Protein AF-A0AAV9KTM7-F1 (afdb_monomer_lite)

Sequence (77 aa):
MEDYVTLLSKPQFYITHNHWTYPMRTLKWDPLFDPEEETSIAIAWISFPSLPPNFFGKEAIFSMAAAVGKPLQVGKL

Radius of gyration: 16.73 Å; chains: 1; bounding box: 38×24×45 Å

Structure (mmCIF, N/CA/C/O backbone):
data_AF-A0AAV9KTM7-F1
#
_entry.id   AF-A0AAV9KTM7-F1
#
loop_
_atom_site.group_PDB
_atom_site.id
_atom_site.type_symbol
_atom_site.label_atom_id
_atom_site.label_alt_id
_atom_site.label_comp_id
_atom_site.label_asym_id
_atom_site.label_entity_id
_atom_site.label_seq_id
_atom_site.pdbx_PDB_ins_code
_atom_site.Cartn_x
_atom_site.Cartn_y
_atom_site.Cartn_z
_atom_site.occupancy
_atom_site.B_iso_or_equiv
_atom_site.auth_seq_id
_atom_site.auth_comp_id
_atom_site.auth_asym_id
_atom_site.auth_atom_id
_atom_site.pdbx_PDB_model_num
ATOM 1 N N . MET A 1 1 ? 2.855 10.505 2.703 1.00 65.62 1 MET A N 1
ATOM 2 C CA . MET A 1 1 ? 2.141 9.227 2.958 1.00 65.62 1 MET A CA 1
ATOM 3 C C . MET A 1 1 ? 1.249 8.867 1.777 1.00 65.62 1 MET A C 1
ATOM 5 O O . MET A 1 1 ? 1.268 7.718 1.364 1.00 65.62 1 MET A O 1
ATOM 9 N N . GLU A 1 2 ? 0.549 9.839 1.189 1.00 74.12 2 GLU A N 1
ATOM 10 C CA . GLU A 1 2 ? -0.266 9.648 -0.022 1.00 74.12 2 GLU A CA 1
ATOM 11 C C . GLU A 1 2 ? 0.543 9.132 -1.225 1.00 74.12 2 GLU A C 1
ATOM 13 O O . GLU A 1 2 ? 0.115 8.181 -1.872 1.00 74.12 2 GLU A O 1
ATOM 18 N N . ASP A 1 3 ? 1.757 9.647 -1.456 1.00 77.50 3 ASP A N 1
ATOM 19 C CA . ASP A 1 3 ? 2.647 9.136 -2.516 1.00 77.50 3 ASP A CA 1
ATOM 20 C C . ASP A 1 3 ? 3.028 7.665 -2.310 1.00 77.50 3 ASP A C 1
ATOM 22 O O . ASP A 1 3 ? 3.072 6.885 -3.257 1.00 77.50 3 ASP A O 1
ATOM 26 N N . TYR A 1 4 ? 3.250 7.263 -1.054 1.00 76.50 4 TYR A N 1
ATOM 27 C CA . TYR A 1 4 ? 3.595 5.886 -0.693 1.00 76.50 4 TYR A CA 1
ATOM 28 C C . TYR A 1 4 ? 2.430 4.930 -0.964 1.00 76.50 4 TYR A C 1
ATOM 30 O O . TYR A 1 4 ? 2.620 3.865 -1.547 1.00 76.50 4 TYR A O 1
ATOM 38 N N . VAL A 1 5 ? 1.209 5.332 -0.592 1.00 77.75 5 VAL A N 1
ATOM 39 C CA . VAL A 1 5 ? -0.001 4.560 -0.897 1.00 77.75 5 VAL A CA 1
ATOM 40 C C . VAL A 1 5 ? -0.236 4.512 -2.404 1.00 77.75 5 VAL A C 1
ATOM 42 O O . VAL A 1 5 ? -0.543 3.450 -2.932 1.00 77.75 5 VAL A O 1
ATOM 45 N N . THR A 1 6 ? -0.034 5.620 -3.116 1.00 79.12 6 THR A N 1
ATOM 46 C CA . THR A 1 6 ? -0.214 5.697 -4.574 1.00 79.12 6 THR A CA 1
ATOM 47 C C . THR A 1 6 ? 0.756 4.785 -5.322 1.00 79.12 6 THR A C 1
ATOM 49 O O . THR A 1 6 ? 0.342 4.083 -6.245 1.00 79.12 6 THR A O 1
ATOM 52 N N . LEU A 1 7 ? 2.029 4.767 -4.916 1.00 78.44 7 LEU A N 1
ATOM 53 C CA . LEU A 1 7 ? 3.049 3.891 -5.491 1.00 78.44 7 LEU A CA 1
ATOM 54 C C . LEU A 1 7 ? 2.688 2.420 -5.294 1.00 78.44 7 LEU A C 1
ATOM 56 O O . LEU A 1 7 ? 2.710 1.661 -6.254 1.00 78.44 7 LEU A O 1
ATOM 60 N N . LEU A 1 8 ? 2.284 2.037 -4.083 1.00 76.88 8 LEU A N 1
ATOM 61 C CA . LEU A 1 8 ? 1.990 0.639 -3.769 1.00 76.88 8 LEU A CA 1
ATOM 62 C C . LEU A 1 8 ? 0.595 0.167 -4.202 1.00 76.88 8 LEU A C 1
ATOM 64 O O . LEU A 1 8 ? 0.367 -1.032 -4.319 1.00 76.88 8 LEU A O 1
ATOM 68 N N . SER A 1 9 ? -0.339 1.085 -4.457 1.00 75.56 9 SER A N 1
ATOM 69 C CA . SER A 1 9 ? -1.662 0.746 -5.004 1.00 75.56 9 SER A CA 1
ATOM 70 C C . SER A 1 9 ? -1.598 0.363 -6.482 1.00 75.56 9 SER A C 1
ATOM 72 O O . SER A 1 9 ? -2.541 -0.228 -7.006 1.00 75.56 9 SER A O 1
ATOM 74 N N . LYS A 1 10 ? -0.513 0.720 -7.177 1.00 76.81 10 LYS A N 1
ATOM 75 C CA . LYS A 1 10 ? -0.303 0.370 -8.580 1.00 76.81 10 LYS A CA 1
ATOM 76 C C . LYS A 1 10 ? 0.541 -0.906 -8.655 1.00 76.81 10 LYS A C 1
ATOM 78 O O . LYS A 1 10 ? 1.707 -0.878 -8.275 1.00 76.81 10 LYS A O 1
ATOM 83 N N . PRO A 1 11 ? -0.013 -2.015 -9.170 1.00 70.62 11 PRO A N 1
ATOM 84 C CA . PRO A 1 11 ? 0.684 -3.300 -9.163 1.00 70.62 11 PRO A CA 1
ATOM 85 C C . PRO A 1 11 ? 1.888 -3.329 -10.112 1.00 70.62 11 PRO A C 1
ATOM 87 O O . PRO A 1 11 ? 2.826 -4.089 -9.887 1.00 70.62 11 PRO A O 1
ATOM 90 N N . GLN A 1 12 ? 1.871 -2.511 -11.170 1.00 82.06 12 GLN A N 1
ATOM 91 C CA . GLN A 1 12 ? 2.908 -2.497 -12.193 1.00 82.06 12 GLN A CA 1
ATOM 92 C C . GLN A 1 12 ? 2.956 -1.146 -12.916 1.00 82.06 12 GLN A C 1
ATOM 94 O O . GLN A 1 12 ? 1.927 -0.520 -13.181 1.00 82.06 12 GLN A O 1
ATOM 99 N N . PHE A 1 13 ? 4.162 -0.729 -13.271 1.00 87.12 13 PHE A N 1
ATOM 100 C CA . PHE A 1 13 ? 4.471 0.420 -14.111 1.00 87.12 13 PHE A CA 1
ATOM 101 C C . PHE A 1 13 ? 5.268 -0.046 -15.324 1.00 87.12 13 PHE A C 1
ATOM 103 O O . PHE A 1 13 ? 5.752 -1.174 -15.367 1.00 87.12 13 PHE A O 1
ATOM 110 N N . TYR A 1 14 ? 5.418 0.827 -16.312 1.00 90.31 14 TYR A N 1
ATOM 111 C CA . TYR A 1 14 ? 6.150 0.507 -17.526 1.00 90.31 14 TYR A CA 1
ATOM 112 C C . TYR A 1 14 ? 7.173 1.590 -17.822 1.00 90.31 14 TYR A C 1
ATOM 114 O O . TYR A 1 14 ? 6.852 2.778 -17.772 1.00 90.31 14 TYR A O 1
ATOM 122 N 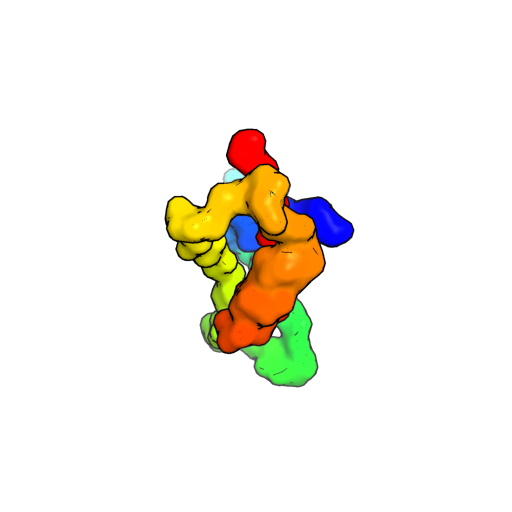N . ILE A 1 15 ? 8.393 1.169 -18.142 1.00 91.75 15 ILE A N 1
ATOM 123 C CA . ILE A 1 15 ? 9.439 2.057 -18.642 1.00 91.75 15 ILE A CA 1
ATOM 124 C C . ILE A 1 15 ? 9.659 1.749 -20.115 1.00 91.75 15 ILE A C 1
ATOM 126 O O . ILE A 1 15 ? 9.896 0.601 -20.489 1.00 91.75 15 ILE A O 1
ATOM 130 N N . THR A 1 16 ? 9.572 2.781 -20.949 1.00 95.31 16 THR A N 1
ATOM 131 C CA . THR A 1 16 ? 9.738 2.657 -22.397 1.00 95.31 16 THR A CA 1
ATOM 132 C C . THR A 1 16 ? 11.125 3.142 -22.802 1.00 95.31 16 THR A C 1
ATOM 134 O O . THR A 1 16 ? 11.504 4.265 -22.476 1.00 95.31 16 THR A O 1
ATOM 137 N N . HIS A 1 17 ? 11.879 2.319 -23.528 1.00 95.06 17 HIS A N 1
ATOM 138 C CA . HIS A 1 17 ? 13.208 2.660 -24.034 1.00 95.06 17 HIS A CA 1
ATOM 139 C C . HIS A 1 17 ? 13.460 1.970 -25.381 1.00 95.06 17 HIS A C 1
ATOM 141 O O . HIS A 1 17 ? 13.219 0.774 -25.512 1.00 95.06 17 HIS A O 1
ATOM 147 N N . ASN A 1 18 ? 13.939 2.713 -26.388 1.00 93.00 18 ASN A N 1
ATOM 148 C CA . ASN A 1 18 ? 14.234 2.204 -27.740 1.00 93.00 18 ASN A CA 1
ATOM 149 C C . ASN A 1 18 ? 13.113 1.342 -28.358 1.00 93.00 18 ASN A C 1
ATOM 151 O O . ASN A 1 18 ? 13.381 0.275 -28.897 1.00 93.00 18 ASN A O 1
ATOM 155 N N . HIS A 1 19 ? 11.857 1.796 -28.273 1.00 93.31 19 HIS A N 1
ATOM 156 C CA . HIS A 1 19 ? 10.655 1.074 -28.739 1.00 93.31 19 HIS A CA 1
ATOM 157 C C . HIS A 1 19 ? 10.296 -0.207 -27.968 1.00 93.31 19 HIS A C 1
ATOM 159 O O . HIS A 1 19 ? 9.320 -0.868 -28.316 1.00 93.31 19 HIS A O 1
ATOM 165 N N . TRP A 1 20 ? 11.020 -0.525 -26.897 1.00 95.06 20 TRP A N 1
ATOM 166 C CA . TRP A 1 20 ? 10.690 -1.610 -25.980 1.00 95.06 20 TRP A CA 1
ATOM 167 C C . TRP A 1 20 ? 10.014 -1.074 -24.726 1.00 95.06 20 TRP A C 1
ATOM 169 O O . TRP A 1 20 ? 10.297 0.040 -24.278 1.00 95.06 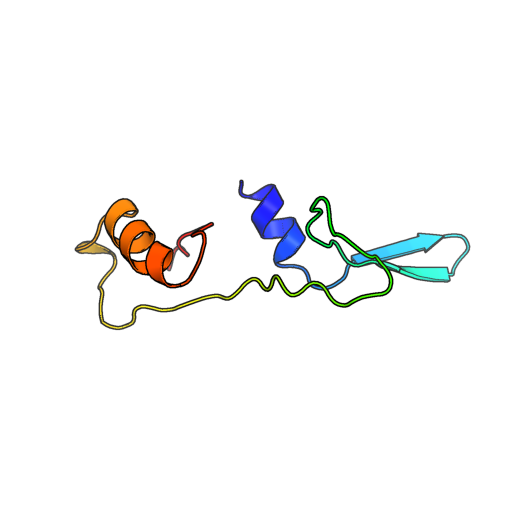20 TRP A O 1
ATOM 179 N N . THR A 1 21 ? 9.135 -1.884 -24.145 1.00 95.25 21 THR A N 1
ATOM 180 C CA . THR A 1 21 ? 8.432 -1.571 -22.902 1.00 95.25 21 THR A CA 1
ATOM 181 C C . THR A 1 21 ? 8.774 -2.623 -21.859 1.00 95.25 21 THR A C 1
ATOM 183 O O . THR A 1 21 ? 8.518 -3.808 -22.056 1.00 95.25 21 THR A O 1
ATOM 186 N N . TYR A 1 22 ? 9.339 -2.179 -20.742 1.00 92.69 22 TYR A N 1
ATOM 187 C CA . TYR A 1 22 ? 9.773 -3.039 -19.650 1.00 92.69 22 TYR A CA 1
ATOM 188 C C . TYR A 1 22 ? 8.805 -2.906 -18.475 1.00 92.69 22 TYR A C 1
ATOM 190 O O . TYR A 1 22 ? 8.579 -1.783 -18.008 1.00 92.69 22 TYR A O 1
ATOM 198 N N . PRO A 1 23 ? 8.218 -4.013 -17.994 1.00 90.56 23 PRO A N 1
ATOM 199 C CA . PRO A 1 23 ? 7.397 -3.987 -16.798 1.00 90.56 23 PRO A CA 1
ATOM 200 C C . PRO A 1 23 ? 8.277 -3.746 -15.568 1.00 90.56 23 PRO A C 1
ATOM 202 O O . PRO A 1 23 ? 9.352 -4.322 -15.427 1.00 90.56 23 PRO A O 1
ATOM 205 N N . MET A 1 24 ? 7.803 -2.903 -14.662 1.00 87.06 24 MET A N 1
ATOM 206 C CA . MET A 1 24 ? 8.413 -2.655 -13.364 1.00 87.06 24 MET A CA 1
ATOM 207 C C . MET A 1 24 ? 7.380 -2.785 -12.262 1.00 87.06 24 MET A C 1
ATOM 209 O O . MET A 1 24 ? 6.233 -2.373 -12.420 1.00 87.06 24 MET A O 1
ATOM 213 N N . ARG A 1 25 ? 7.812 -3.290 -11.112 1.00 82.62 25 ARG A N 1
ATOM 214 C CA . ARG A 1 25 ? 7.002 -3.367 -9.901 1.00 82.62 25 ARG A CA 1
ATOM 215 C C . ARG A 1 25 ? 7.749 -2.706 -8.755 1.00 82.62 25 ARG A C 1
ATOM 217 O O . ARG A 1 25 ? 8.936 -2.949 -8.563 1.00 82.62 25 ARG A O 1
ATOM 224 N N . THR A 1 26 ? 7.049 -1.879 -7.991 1.00 82.31 26 THR A N 1
ATOM 225 C CA . THR A 1 26 ? 7.577 -1.331 -6.743 1.00 82.31 26 THR A CA 1
ATOM 226 C C . THR A 1 26 ? 7.365 -2.340 -5.627 1.00 82.31 26 THR A C 1
ATOM 228 O O . THR A 1 26 ? 6.225 -2.677 -5.310 1.00 82.31 26 THR A O 1
ATOM 231 N N . LEU A 1 27 ? 8.458 -2.803 -5.029 1.00 80.56 27 LEU A N 1
ATOM 232 C CA . LEU A 1 27 ? 8.445 -3.682 -3.866 1.00 80.56 27 LEU A CA 1
ATOM 233 C C . LEU A 1 27 ? 8.871 -2.913 -2.621 1.00 80.56 27 LEU A C 1
ATOM 235 O O . LEU A 1 27 ? 9.623 -1.937 -2.693 1.00 80.56 27 LEU A O 1
ATOM 239 N N . LYS A 1 28 ? 8.364 -3.337 -1.465 1.00 79.69 28 LYS A N 1
ATOM 240 C CA . LYS A 1 28 ? 8.784 -2.759 -0.194 1.00 79.69 28 LYS A CA 1
ATOM 241 C C . LYS A 1 28 ? 10.157 -3.322 0.164 1.00 79.69 28 LYS A C 1
ATOM 243 O O . LYS A 1 28 ? 10.306 -4.528 0.281 1.00 79.69 28 LYS A O 1
ATOM 248 N N . TRP A 1 29 ? 11.124 -2.435 0.371 1.00 82.56 29 TRP A N 1
ATOM 249 C CA . TRP A 1 29 ? 12.446 -2.820 0.849 1.00 82.56 29 TRP A CA 1
ATOM 250 C C . TRP A 1 29 ? 12.422 -3.181 2.339 1.00 82.56 29 TRP A C 1
ATOM 252 O O . TRP A 1 29 ? 11.791 -2.485 3.146 1.00 82.56 29 TRP A O 1
ATOM 262 N N . ASP A 1 30 ? 13.156 -4.228 2.695 1.00 81.62 30 ASP A N 1
ATOM 263 C CA . ASP A 1 30 ? 13.534 -4.587 4.058 1.00 81.62 30 ASP A CA 1
ATOM 264 C C . ASP A 1 30 ? 14.936 -5.249 4.057 1.00 81.62 30 ASP A C 1
ATOM 266 O O . ASP A 1 30 ? 15.457 -5.563 2.986 1.00 81.62 30 ASP A O 1
ATOM 270 N N . PRO A 1 31 ? 15.602 -5.426 5.216 1.00 87.75 31 PRO A N 1
ATOM 271 C CA . PRO A 1 31 ? 16.959 -5.986 5.267 1.00 87.75 31 PRO A CA 1
ATOM 272 C C . PRO A 1 31 ? 17.104 -7.431 4.767 1.00 87.75 31 PRO A C 1
ATOM 274 O O . PRO A 1 31 ? 18.226 -7.867 4.529 1.00 87.75 31 PRO A O 1
ATOM 277 N N . LEU A 1 32 ? 16.002 -8.171 4.659 1.00 85.81 32 LEU A N 1
ATOM 278 C CA . LEU A 1 32 ? 15.933 -9.545 4.164 1.00 85.81 32 LEU A CA 1
ATOM 279 C C . LEU A 1 32 ? 15.364 -9.598 2.737 1.00 85.81 32 LEU A C 1
ATOM 281 O O . LEU A 1 32 ? 15.024 -10.674 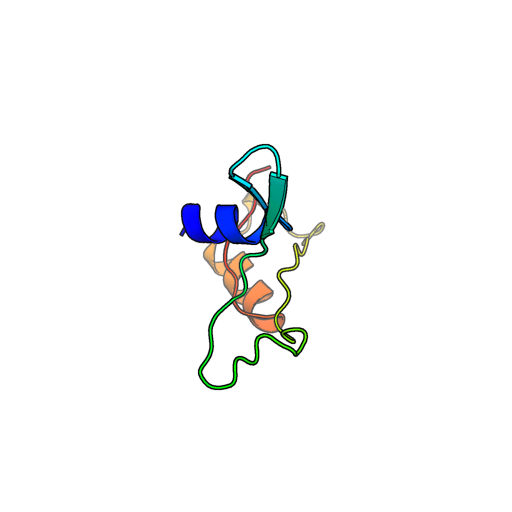2.256 1.00 85.81 32 LEU A O 1
ATOM 285 N N . PHE A 1 33 ? 15.236 -8.448 2.071 1.00 85.25 33 PHE A N 1
ATOM 286 C CA . PHE A 1 33 ? 14.672 -8.355 0.735 1.00 85.25 33 PHE A CA 1
ATOM 287 C C . PHE A 1 33 ? 15.531 -9.108 -0.286 1.00 85.25 33 PHE A C 1
ATOM 289 O O . PHE A 1 33 ? 16.696 -8.763 -0.500 1.00 85.25 33 PHE A O 1
ATOM 296 N N . ASP A 1 34 ? 14.908 -10.067 -0.964 1.00 87.06 34 ASP A N 1
ATOM 297 C CA . ASP A 1 34 ? 15.464 -10.792 -2.101 1.00 87.06 34 ASP A CA 1
ATOM 298 C C . ASP A 1 34 ? 14.633 -10.468 -3.360 1.00 87.06 34 ASP A C 1
ATOM 300 O O . ASP A 1 34 ? 13.417 -10.672 -3.353 1.00 87.06 34 ASP A O 1
ATOM 304 N N . PRO A 1 35 ? 15.236 -9.923 -4.434 1.00 82.50 35 PRO A N 1
ATOM 305 C CA . PRO A 1 35 ? 14.520 -9.630 -5.675 1.00 82.50 35 PRO A CA 1
ATOM 306 C C . PRO A 1 35 ? 14.066 -10.877 -6.450 1.00 82.50 35 PRO A C 1
ATOM 308 O O . PRO A 1 35 ? 13.224 -10.738 -7.341 1.00 82.50 35 PRO A O 1
ATOM 311 N N . GLU A 1 36 ? 14.620 -12.057 -6.163 1.00 87.00 36 GLU A N 1
ATOM 312 C CA . GLU A 1 36 ? 14.232 -13.327 -6.788 1.00 87.00 36 GLU A CA 1
ATOM 313 C C . GLU A 1 36 ? 13.089 -14.029 -6.036 1.00 87.00 36 GLU A C 1
ATOM 315 O O . GLU A 1 36 ? 12.444 -14.918 -6.598 1.00 87.00 36 GLU A O 1
ATOM 320 N N . GLU A 1 37 ? 12.777 -13.597 -4.810 1.00 84.06 37 GLU A N 1
ATOM 321 C CA . GLU A 1 37 ? 11.681 -14.136 -4.004 1.00 84.06 37 GLU A CA 1
ATOM 322 C C . GLU A 1 37 ? 10.469 -13.192 -3.938 1.00 84.06 37 GLU A C 1
ATOM 324 O O . GLU A 1 37 ? 10.569 -11.962 -3.928 1.00 84.06 37 GLU A O 1
ATOM 329 N N . GLU A 1 38 ? 9.270 -13.775 -3.860 1.00 76.44 38 GLU A N 1
ATOM 330 C CA . GLU A 1 38 ? 8.051 -12.990 -3.673 1.00 76.44 38 GLU A CA 1
ATOM 331 C C . GLU A 1 38 ? 7.980 -12.479 -2.227 1.00 76.44 38 GLU A C 1
ATOM 333 O O . GLU A 1 38 ? 7.944 -13.251 -1.266 1.00 76.44 38 GLU A O 1
ATOM 338 N N . THR A 1 39 ? 7.923 -11.157 -2.055 1.00 73.44 39 THR A N 1
ATOM 339 C CA . THR A 1 39 ? 7.838 -10.547 -0.726 1.00 73.44 39 THR A CA 1
ATOM 340 C C . THR A 1 39 ? 6.558 -10.997 -0.014 1.00 73.44 39 THR A C 1
ATOM 342 O O . THR A 1 39 ? 5.454 -10.807 -0.517 1.00 73.44 39 THR A O 1
ATOM 345 N N . SER A 1 40 ? 6.673 -11.492 1.223 1.00 71.62 40 SER A N 1
ATOM 346 C CA . SER A 1 40 ? 5.514 -11.892 2.049 1.00 71.62 40 SER A CA 1
ATOM 347 C C . SER A 1 40 ? 4.639 -10.714 2.524 1.00 71.62 40 SER A C 1
ATOM 349 O O . SER A 1 40 ? 3.710 -10.891 3.311 1.00 71.62 40 SER A O 1
ATOM 351 N N . ILE A 1 41 ? 4.940 -9.487 2.090 1.00 74.12 41 ILE A N 1
ATOM 352 C CA . ILE A 1 41 ? 4.262 -8.261 2.510 1.00 74.12 41 ILE A CA 1
ATOM 353 C C . ILE A 1 41 ? 3.269 -7.850 1.424 1.00 74.12 41 ILE A C 1
ATOM 355 O O . ILE A 1 41 ? 3.658 -7.325 0.384 1.00 74.12 41 ILE A O 1
ATOM 359 N N . ALA A 1 42 ? 1.978 -8.017 1.709 1.00 76.56 42 ALA A N 1
ATOM 360 C CA . ALA A 1 42 ? 0.891 -7.552 0.855 1.00 76.56 42 ALA A CA 1
ATOM 361 C C . ALA A 1 42 ? 0.181 -6.332 1.460 1.00 76.56 42 ALA A C 1
ATOM 363 O O . ALA A 1 42 ? 0.081 -6.186 2.680 1.00 76.56 42 ALA A O 1
ATOM 364 N N . ILE A 1 43 ? -0.350 -5.463 0.597 1.00 79.94 43 ILE A N 1
ATOM 365 C CA . ILE A 1 43 ? -1.299 -4.420 0.997 1.00 79.94 43 ILE A CA 1
ATOM 366 C C . ILE A 1 43 ? -2.704 -4.923 0.723 1.00 79.94 43 ILE A C 1
ATOM 368 O O . ILE A 1 43 ? -3.023 -5.330 -0.391 1.00 79.94 43 ILE A O 1
ATOM 372 N N . ALA A 1 44 ? -3.544 -4.857 1.748 1.00 84.06 44 ALA A N 1
ATOM 373 C CA . ALA A 1 44 ? -4.942 -5.227 1.665 1.00 84.06 44 ALA A CA 1
ATOM 374 C C . ALA A 1 44 ? -5.824 -4.052 2.088 1.00 84.06 44 ALA A C 1
ATOM 376 O O . ALA A 1 44 ? -5.527 -3.340 3.050 1.00 84.06 44 ALA A O 1
ATOM 377 N N . TRP A 1 45 ? -6.938 -3.888 1.381 1.00 85.94 45 TRP A N 1
ATOM 378 C CA . TRP A 1 45 ? -8.040 -3.052 1.833 1.00 85.94 45 TRP A CA 1
ATOM 379 C C . TRP A 1 45 ? -8.949 -3.895 2.723 1.00 85.94 45 TRP A C 1
ATOM 381 O O . TRP A 1 45 ? -9.423 -4.948 2.302 1.00 85.94 45 TRP A O 1
ATOM 391 N N . ILE A 1 46 ? -9.193 -3.434 3.947 1.00 85.69 46 ILE A N 1
ATOM 392 C CA . ILE A 1 46 ? -10.145 -4.057 4.870 1.00 85.69 46 ILE A CA 1
ATOM 393 C C . ILE A 1 46 ? -11.331 -3.120 5.078 1.00 85.69 46 ILE A C 1
ATOM 395 O O . ILE A 1 46 ? -11.176 -1.898 5.107 1.00 85.69 46 ILE A O 1
ATOM 399 N N . SER A 1 47 ? -12.529 -3.684 5.196 1.00 85.06 47 SER A N 1
ATOM 400 C CA . SER A 1 47 ? -13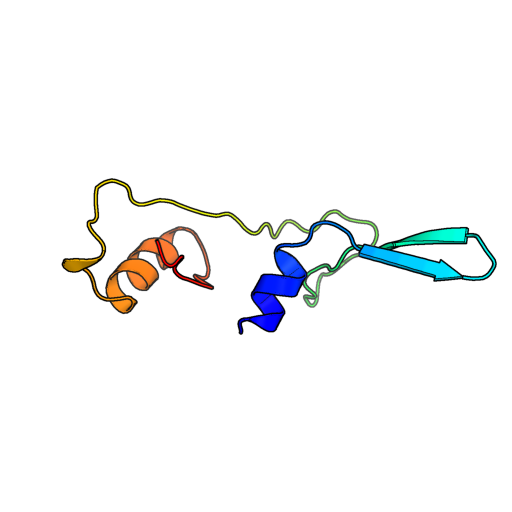.762 -2.921 5.387 1.00 85.06 47 SER A CA 1
ATOM 401 C C . SER A 1 47 ? -14.415 -3.283 6.711 1.00 85.06 47 SER A C 1
ATOM 403 O O . SER A 1 47 ? -14.499 -4.454 7.072 1.00 85.06 47 SER A O 1
ATOM 405 N N . PHE A 1 48 ? -14.924 -2.267 7.404 1.00 82.88 48 PHE A N 1
ATOM 406 C CA . PHE A 1 48 ? -15.697 -2.413 8.632 1.00 82.88 48 PHE A CA 1
ATOM 407 C C . PHE A 1 48 ? -17.146 -1.970 8.370 1.00 82.88 48 PHE A C 1
ATOM 409 O O . PHE A 1 48 ? -17.516 -0.854 8.729 1.00 82.88 48 PHE A O 1
ATOM 416 N N . PRO A 1 49 ? -17.975 -2.799 7.706 1.00 80.69 49 PRO A N 1
ATOM 417 C CA . PRO A 1 49 ? -19.304 -2.391 7.233 1.00 80.69 49 PRO A CA 1
ATOM 418 C C . PRO A 1 49 ? -20.270 -2.015 8.365 1.00 80.69 49 PRO A C 1
ATOM 420 O O . PRO A 1 49 ? -21.231 -1.286 8.142 1.00 80.69 49 PRO A O 1
ATOM 423 N N . SER A 1 50 ? -20.015 -2.498 9.582 1.00 82.06 50 SER A N 1
ATOM 424 C CA . SER A 1 50 ? -20.816 -2.236 10.779 1.00 82.06 50 SER A CA 1
ATOM 425 C C . SER A 1 50 ? -20.324 -1.055 11.623 1.00 82.06 50 SER A C 1
ATOM 427 O O . SER A 1 50 ? -20.937 -0.767 12.649 1.00 82.06 50 SER A O 1
ATOM 429 N N . LEU A 1 51 ? -19.250 -0.362 11.222 1.00 76.44 51 LEU A N 1
ATOM 430 C CA . LEU A 1 51 ? -18.783 0.857 11.887 1.00 76.44 51 LEU A CA 1
ATOM 431 C C . LEU A 1 51 ? -19.085 2.080 11.013 1.00 76.44 51 LEU A C 1
ATOM 433 O O . LEU A 1 51 ? -18.360 2.333 10.048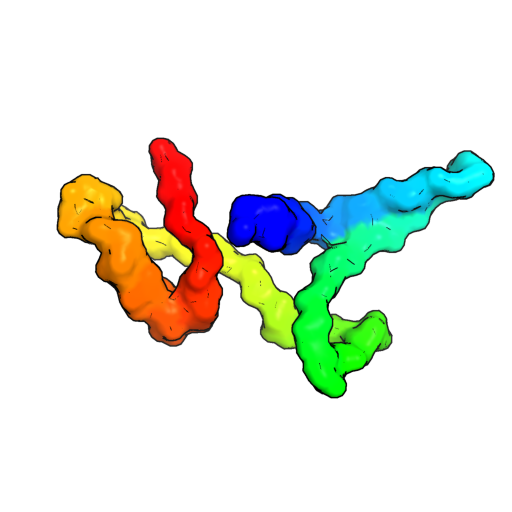 1.00 76.44 51 LEU A O 1
ATOM 437 N N . PRO A 1 52 ? -20.123 2.874 11.334 1.00 69.88 52 PRO A N 1
ATOM 438 C CA . PRO A 1 52 ? -20.432 4.053 10.546 1.00 69.88 52 PRO A CA 1
ATOM 439 C C . PRO A 1 52 ? -19.333 5.113 10.755 1.00 69.88 52 PRO A C 1
ATOM 441 O O . PRO A 1 52 ? -19.035 5.449 11.906 1.00 69.88 52 PRO A O 1
ATOM 444 N N . PRO A 1 53 ? -18.768 5.698 9.682 1.00 65.31 53 PRO A N 1
ATOM 445 C CA . PRO A 1 53 ? -17.648 6.644 9.768 1.00 65.31 53 PRO A CA 1
ATOM 446 C C . PRO A 1 53 ? -17.916 7.861 10.663 1.00 65.31 53 PRO A C 1
ATOM 448 O O . PRO A 1 53 ? -16.994 8.435 11.229 1.00 65.31 53 PRO A O 1
ATOM 451 N N . ASN A 1 54 ? -19.188 8.240 10.814 1.00 68.94 54 ASN A N 1
ATOM 452 C CA . ASN A 1 54 ? -19.604 9.409 11.589 1.00 68.94 54 ASN A CA 1
ATOM 453 C C . ASN A 1 54 ? -19.460 9.222 13.109 1.00 68.94 54 ASN A C 1
ATOM 455 O O . ASN A 1 54 ? -19.420 10.214 13.832 1.00 68.94 54 ASN A O 1
ATOM 459 N N . PHE A 1 55 ? -19.408 7.978 13.599 1.00 65.94 55 PHE A N 1
ATOM 460 C CA . PHE A 1 55 ? -19.321 7.685 15.037 1.00 65.94 55 PHE A CA 1
ATOM 461 C C . PHE A 1 55 ? -17.902 7.372 15.509 1.00 65.94 55 PHE A C 1
ATOM 463 O O . PHE A 1 55 ? -17.638 7.407 16.709 1.00 65.94 55 PHE A O 1
ATOM 470 N N . PHE A 1 56 ? -16.982 7.085 14.588 1.00 72.38 56 PHE A N 1
ATOM 471 C CA . PHE A 1 56 ? -15.635 6.641 14.920 1.00 72.38 56 PHE A CA 1
ATOM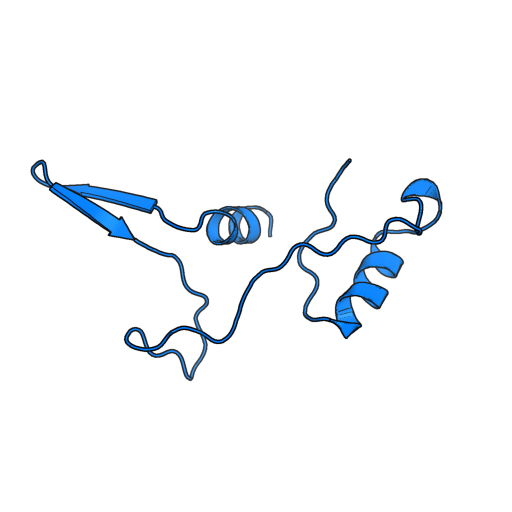 472 C C . PHE A 1 56 ? -14.600 7.573 14.302 1.00 72.38 56 PHE A C 1
ATOM 474 O O . PHE A 1 56 ? -14.491 7.701 13.085 1.00 72.38 56 PHE A O 1
ATOM 481 N N . GLY A 1 57 ? -13.806 8.217 15.159 1.00 78.00 57 GLY A N 1
ATOM 482 C CA . GLY A 1 57 ? -12.647 8.978 14.708 1.00 78.00 57 GLY A CA 1
ATOM 483 C C . GLY A 1 57 ? -11.629 8.079 13.999 1.00 78.00 57 GLY A C 1
ATOM 484 O O . GLY A 1 57 ? -11.552 6.875 14.253 1.00 78.00 57 GLY A O 1
ATOM 485 N N . LYS A 1 58 ? -10.797 8.680 13.141 1.00 82.44 58 LYS A N 1
ATOM 486 C CA . LYS A 1 58 ? -9.720 7.991 12.405 1.00 82.44 58 LYS A CA 1
ATOM 487 C C . LYS A 1 58 ? -8.843 7.112 13.311 1.00 82.44 58 LYS A C 1
ATOM 489 O O . LYS A 1 58 ? -8.484 6.006 12.923 1.00 82.44 58 LYS A O 1
ATOM 494 N N . GLU A 1 59 ? -8.556 7.594 14.520 1.00 85.19 59 GLU A N 1
ATOM 495 C CA . GLU A 1 59 ? -7.797 6.896 15.568 1.00 85.19 59 GLU A CA 1
ATOM 496 C C . GLU A 1 59 ? -8.408 5.534 15.939 1.00 85.19 59 GLU A C 1
ATOM 498 O O . GLU A 1 59 ? -7.698 4.535 16.019 1.00 85.19 59 GLU A O 1
ATOM 503 N N . ALA A 1 60 ? -9.734 5.462 16.108 1.00 85.81 60 ALA A N 1
ATOM 504 C CA . ALA A 1 60 ? -10.422 4.226 16.484 1.00 85.81 60 ALA A CA 1
ATOM 505 C C . ALA A 1 60 ? -10.350 3.179 15.362 1.00 85.81 60 ALA A C 1
ATOM 507 O O . ALA A 1 60 ? -10.056 2.010 15.611 1.00 85.81 60 ALA A O 1
ATOM 508 N N . ILE A 1 61 ? -10.534 3.616 14.112 1.00 85.62 61 ILE A N 1
ATOM 509 C CA . ILE A 1 61 ? -10.408 2.749 12.932 1.00 85.62 61 ILE A CA 1
ATOM 510 C C . ILE A 1 61 ? -8.968 2.233 12.801 1.00 85.62 61 ILE A C 1
ATOM 512 O O . ILE A 1 61 ? -8.756 1.047 12.552 1.00 85.62 61 ILE A O 1
ATOM 516 N N . PHE A 1 62 ? -7.972 3.100 13.001 1.00 88.06 62 PHE A N 1
ATOM 517 C CA . PHE A 1 62 ? -6.559 2.715 12.977 1.00 88.06 62 PHE A CA 1
ATOM 518 C C . PHE A 1 62 ? -6.211 1.736 14.098 1.00 88.06 62 PHE A C 1
ATOM 520 O O . PHE A 1 62 ? -5.523 0.753 13.839 1.00 88.06 62 PHE A O 1
ATOM 527 N N . SER A 1 63 ? -6.721 1.950 15.311 1.00 89.44 63 SER A N 1
ATOM 528 C CA . SER A 1 63 ? -6.508 1.044 16.442 1.00 89.44 63 SER A CA 1
ATOM 529 C C . SER A 1 63 ? -7.049 -0.361 16.164 1.00 89.44 63 SER A C 1
ATOM 531 O O . SER A 1 63 ? -6.355 -1.344 16.406 1.00 89.44 63 SER A O 1
ATOM 533 N N . MET A 1 64 ? -8.239 -0.474 15.573 1.00 88.31 64 MET A N 1
ATOM 534 C CA . MET A 1 64 ? -8.792 -1.770 15.174 1.00 88.31 64 MET A CA 1
ATOM 535 C C . MET A 1 64 ? -7.995 -2.425 14.041 1.00 88.31 64 MET A C 1
ATOM 537 O O . MET A 1 64 ? -7.673 -3.609 14.106 1.00 88.31 64 MET A O 1
ATOM 541 N N . ALA A 1 65 ? -7.653 -1.658 13.003 1.00 89.00 65 ALA A N 1
ATOM 542 C CA . ALA A 1 65 ? -6.869 -2.153 11.874 1.00 89.00 65 ALA A CA 1
ATOM 543 C C . ALA A 1 65 ? -5.447 -2.584 12.285 1.00 89.00 65 ALA A C 1
ATOM 545 O O . ALA A 1 65 ? -4.873 -3.462 11.640 1.00 89.00 65 ALA A O 1
ATOM 546 N N . ALA A 1 66 ? -4.908 -2.028 13.378 1.00 90.38 66 ALA A N 1
ATOM 547 C CA . ALA A 1 66 ? -3.611 -2.402 13.938 1.00 90.38 66 ALA A CA 1
ATOM 548 C C . ALA A 1 66 ? -3.519 -3.886 14.334 1.00 90.38 66 ALA A C 1
ATOM 550 O O . ALA A 1 66 ? -2.426 -4.448 14.341 1.00 90.38 66 ALA A O 1
ATOM 551 N N . ALA A 1 67 ? -4.653 -4.536 14.620 1.00 89.62 67 ALA A N 1
ATOM 552 C CA . ALA A 1 67 ? -4.701 -5.971 14.899 1.00 89.62 67 ALA A CA 1
ATOM 553 C C . ALA A 1 67 ? -4.427 -6.840 13.656 1.00 89.62 67 ALA A C 1
ATOM 555 O O . ALA A 1 67 ? -3.994 -7.980 13.790 1.00 89.62 67 ALA A O 1
ATOM 556 N N . VAL A 1 68 ? -4.681 -6.314 12.452 1.00 86.81 68 VAL A N 1
ATOM 557 C CA . VAL A 1 68 ? -4.476 -7.024 11.176 1.00 86.81 68 VAL A CA 1
ATOM 558 C C . VAL A 1 68 ? -3.106 -6.700 10.572 1.00 86.81 68 VAL A C 1
ATOM 560 O O . VAL A 1 68 ? -2.515 -7.522 9.879 1.00 86.81 68 VAL A O 1
ATOM 563 N N . GLY A 1 69 ? -2.579 -5.503 10.826 1.00 87.88 69 GLY A N 1
ATOM 564 C CA . GLY A 1 69 ? -1.286 -5.074 10.304 1.00 87.88 69 GLY A CA 1
ATOM 565 C C . GLY A 1 69 ? -1.017 -3.606 10.602 1.00 87.88 69 GLY A C 1
ATOM 566 O O . GLY A 1 69 ? -1.633 -3.019 11.479 1.00 87.88 69 GLY A O 1
ATOM 567 N N . LYS A 1 70 ? -0.100 -2.973 9.865 1.00 88.25 70 LYS A N 1
ATOM 568 C CA . LYS A 1 70 ? 0.177 -1.540 10.038 1.00 88.25 70 LYS A CA 1
ATOM 569 C C . LYS A 1 70 ? -0.819 -0.709 9.214 1.00 88.25 70 LYS A C 1
ATOM 571 O O . LYS A 1 70 ? -0.683 -0.692 7.990 1.00 88.25 70 LYS A O 1
ATOM 576 N N . PRO A 1 71 ? -1.785 -0.002 9.830 1.00 88.19 71 PRO A N 1
ATOM 577 C CA . PRO A 1 71 ? -2.733 0.818 9.085 1.00 88.19 71 PRO A CA 1
ATOM 578 C C . PRO A 1 71 ? -2.012 1.960 8.361 1.00 88.19 71 PRO A C 1
ATOM 580 O O . PRO A 1 71 ? -1.170 2.648 8.940 1.00 88.19 71 PRO A O 1
ATOM 583 N N . LEU A 1 72 ? -2.347 2.157 7.082 1.00 85.69 72 LEU A N 1
ATOM 584 C CA . LEU A 1 72 ? -1.740 3.190 6.234 1.00 85.69 72 LEU A CA 1
ATOM 585 C C . LEU A 1 72 ? -2.707 4.341 5.945 1.00 85.69 72 LEU A C 1
ATOM 587 O O . LEU A 1 72 ? -2.335 5.507 6.052 1.00 85.69 72 LEU A O 1
ATOM 591 N N . GLN A 1 73 ? -3.952 4.029 5.589 1.00 85.56 73 GLN A N 1
ATOM 592 C CA . GLN A 1 73 ? -4.925 5.027 5.158 1.00 85.56 73 GLN A CA 1
ATOM 593 C C . GLN A 1 73 ? -6.353 4.573 5.465 1.00 85.56 73 GLN A C 1
ATOM 595 O O . GLN A 1 73 ? -6.665 3.389 5.379 1.00 85.56 73 GLN A O 1
ATOM 600 N N . VAL A 1 74 ? -7.217 5.531 5.813 1.00 83.44 74 VAL A N 1
ATOM 601 C CA . VAL A 1 74 ? -8.674 5.335 5.816 1.00 83.44 74 VAL A CA 1
ATOM 602 C C . VAL A 1 74 ? -9.200 5.881 4.494 1.00 83.44 74 VAL A C 1
ATOM 604 O O . VAL A 1 74 ? -8.877 7.015 4.132 1.00 83.44 74 VAL A O 1
ATOM 607 N N . GLY A 1 75 ? -9.973 5.074 3.768 1.00 72.50 75 GLY A N 1
ATOM 608 C CA . GLY A 1 75 ? -10.668 5.534 2.569 1.00 72.50 75 GLY A CA 1
ATOM 609 C C . GLY A 1 75 ? -11.682 6.623 2.915 1.00 72.50 75 GLY A C 1
ATOM 610 O O . GLY A 1 75 ? -12.345 6.557 3.950 1.00 72.50 75 GLY A O 1
ATOM 611 N N . LYS A 1 76 ? -11.794 7.635 2.057 1.00 63.06 76 LYS A N 1
ATOM 612 C CA . LYS A 1 76 ? -12.909 8.583 2.099 1.00 63.06 76 LYS A CA 1
ATOM 613 C C . LYS A 1 76 ? -14.013 7.979 1.230 1.00 63.06 76 LYS A C 1
ATOM 615 O O . LYS A 1 76 ? -13.746 7.711 0.060 1.00 63.06 76 LYS A O 1
ATOM 620 N N . LEU A 1 77 ? -15.170 7.680 1.823 1.00 53.66 77 LEU A N 1
ATOM 621 C CA . LEU A 1 77 ? -16.389 7.392 1.059 1.00 53.66 77 LEU A CA 1
ATOM 622 C C . LEU A 1 77 ? -16.841 8.656 0.320 1.00 53.66 77 LEU A C 1
ATOM 624 O O . LEU A 1 77 ? -16.637 9.757 0.888 1.00 53.66 77 LEU A O 1
#

Foldseek 3Di:
DVVVCVLQVDQWDWDDDPNDIDIDGDDDDDPPDDPVDDDPDDDDDDDDPPDDPVVDDPVRVQVVCVVVHHDDDDDDD

Organism: NCBI:txid50273

Secondary structure (DSSP, 8-state):
-HHHHHHHH-S-EEEEETTEEEEE------TT--TTS--S--------TTS-TTTS-HHHHHHHHTTTS----PPP-

pLDDT: mean 81.96, std 8.23, range [53.66, 95.31]

InterPro domains:
  IPR040256 Uncharacterized protein At4g02000-like [PTHR31286] (2-74)